Protein AF-A0A7J4LB10-F1 (afdb_monomer)

Radius of gyration: 12.69 Å; Cα contacts (8 Å, |Δi|>4): 61; chains: 1; bounding box: 30×16×30 Å

Mean predicted aligned error: 2.3 Å

Structure (mmCIF, N/CA/C/O backbone):
data_AF-A0A7J4LB10-F1
#
_entry.id   AF-A0A7J4LB10-F1
#
loop_
_atom_site.group_PDB
_atom_site.i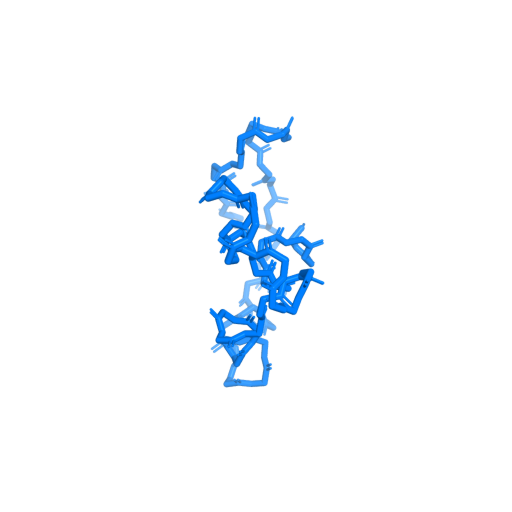d
_atom_site.type_symbol
_atom_site.label_atom_id
_atom_site.label_alt_id
_atom_site.label_comp_id
_atom_site.label_asym_id
_atom_site.label_entity_id
_atom_site.label_seq_id
_atom_site.pdbx_PDB_ins_code
_atom_site.Cartn_x
_atom_site.Cartn_y
_atom_site.Cartn_z
_atom_site.occupancy
_atom_site.B_iso_or_equiv
_atom_site.auth_seq_id
_atom_site.auth_comp_id
_atom_site.auth_asym_id
_atom_site.auth_atom_id
_atom_site.pdbx_PDB_model_num
ATOM 1 N N . MET A 1 1 ? -11.867 6.961 15.717 1.00 74.00 1 MET A N 1
ATOM 2 C CA . MET A 1 1 ? -10.454 7.203 15.332 1.00 74.00 1 MET A CA 1
ATOM 3 C C . MET A 1 1 ? -9.712 5.875 15.244 1.00 74.00 1 MET A C 1
ATOM 5 O O . MET A 1 1 ? -9.783 5.088 16.183 1.00 74.00 1 MET A O 1
ATOM 9 N N . LYS A 1 2 ? -9.013 5.615 14.135 1.00 93.00 2 LYS A N 1
ATOM 10 C CA . LYS A 1 2 ? -8.242 4.381 13.897 1.00 93.00 2 LYS A CA 1
ATOM 11 C C . LYS A 1 2 ? -6.771 4.721 13.691 1.00 93.00 2 LYS A C 1
ATOM 13 O O . LYS A 1 2 ? -6.457 5.775 13.149 1.00 93.00 2 LYS A O 1
ATOM 18 N N . ILE A 1 3 ? -5.885 3.825 14.113 1.00 96.88 3 ILE A N 1
ATOM 19 C CA . ILE A 1 3 ? -4.445 3.953 13.876 1.00 96.88 3 ILE A CA 1
ATOM 20 C C . ILE A 1 3 ? 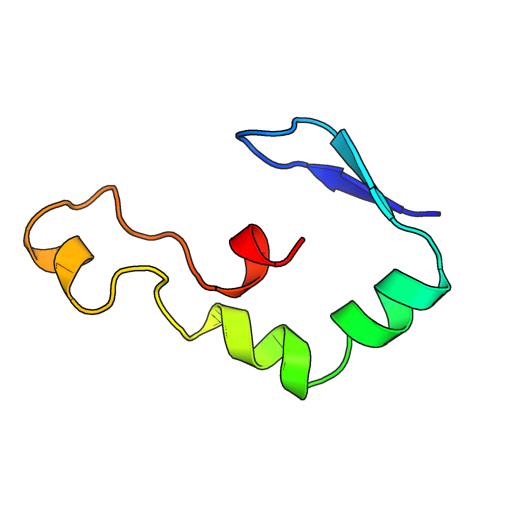-4.063 3.023 12.726 1.00 96.88 3 ILE A C 1
ATOM 22 O O . ILE A 1 3 ? -4.373 1.830 12.766 1.00 96.88 3 ILE A O 1
ATOM 26 N N . ILE A 1 4 ? -3.391 3.567 11.713 1.00 96.69 4 ILE A N 1
ATOM 27 C CA . ILE A 1 4 ? -2.775 2.800 10.626 1.00 96.69 4 ILE A CA 1
ATOM 28 C C . ILE A 1 4 ? -1.260 2.847 10.805 1.00 96.69 4 ILE A C 1
ATOM 30 O O . ILE A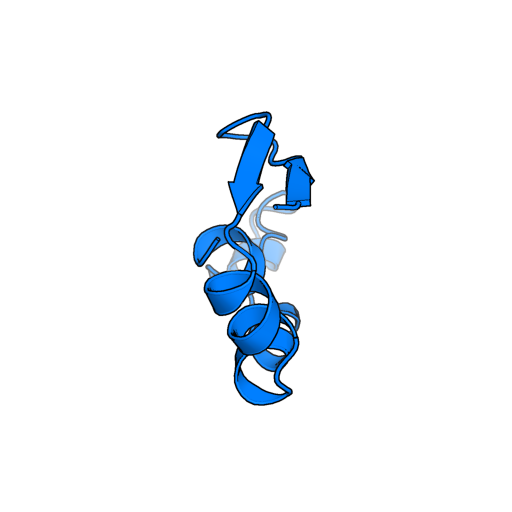 1 4 ? -0.694 3.913 11.046 1.00 96.69 4 ILE A O 1
ATOM 34 N N . ARG A 1 5 ? -0.610 1.682 10.707 1.00 97.12 5 ARG A N 1
ATOM 35 C CA . ARG A 1 5 ? 0.850 1.583 10.739 1.00 97.12 5 ARG A CA 1
ATOM 36 C C . ARG A 1 5 ? 1.417 1.754 9.337 1.00 97.12 5 ARG A C 1
ATOM 38 O O . ARG A 1 5 ? 1.086 0.970 8.453 1.00 97.12 5 ARG A O 1
ATOM 45 N N . ASP A 1 6 ? 2.285 2.737 9.178 1.00 96.94 6 ASP A N 1
ATOM 46 C CA . ASP A 1 6 ? 2.974 3.075 7.942 1.00 96.94 6 ASP A CA 1
ATOM 47 C C . ASP A 1 6 ? 4.500 3.061 8.170 1.00 96.94 6 ASP A C 1
ATOM 49 O O . ASP A 1 6 ? 4.969 3.563 9.195 1.00 96.94 6 ASP A O 1
ATOM 53 N N . PRO A 1 7 ? 5.308 2.478 7.269 1.00 95.88 7 PRO A N 1
ATOM 54 C CA . PRO A 1 7 ? 6.760 2.418 7.442 1.00 95.88 7 PRO A CA 1
ATOM 55 C C . PRO A 1 7 ? 7.467 3.786 7.418 1.00 95.88 7 PRO A C 1
ATOM 57 O O . PRO A 1 7 ? 8.567 3.887 7.959 1.00 95.88 7 PRO A O 1
ATOM 60 N N . ILE A 1 8 ? 6.869 4.827 6.826 1.00 97.00 8 ILE A N 1
ATOM 61 C CA . ILE A 1 8 ? 7.452 6.174 6.721 1.00 97.00 8 ILE A CA 1
ATOM 62 C C . ILE A 1 8 ? 6.999 7.052 7.894 1.00 97.00 8 ILE A C 1
ATOM 64 O O . ILE A 1 8 ? 7.815 7.675 8.574 1.00 97.00 8 ILE A O 1
ATOM 68 N N . HIS A 1 9 ? 5.698 7.061 8.174 1.00 96.75 9 HIS A N 1
ATOM 69 C CA . HIS A 1 9 ? 5.053 7.935 9.155 1.00 96.75 9 HIS A CA 1
ATOM 70 C C . HIS A 1 9 ? 4.771 7.257 10.507 1.00 96.75 9 HIS A C 1
ATOM 72 O O . HIS A 1 9 ? 4.317 7.908 11.449 1.00 96.75 9 HIS A O 1
ATOM 78 N N . LYS A 1 10 ? 5.082 5.963 10.651 1.00 95.62 10 LYS A N 1
ATOM 79 C CA . LYS A 1 10 ? 4.826 5.132 11.840 1.00 95.62 10 LYS A CA 1
ATOM 80 C C . LYS A 1 10 ? 3.336 4.983 12.130 1.00 95.62 10 LYS A C 1
ATOM 82 O O . LYS A 1 10 ? 2.718 4.082 11.590 1.00 95.62 10 LYS A O 1
ATOM 87 N N . ASN A 1 11 ? 2.755 5.814 12.989 1.00 97.62 11 ASN A N 1
ATOM 88 C CA . ASN A 1 11 ? 1.349 5.708 13.377 1.00 97.62 11 ASN A CA 1
ATOM 89 C C . ASN A 1 11 ? 0.567 6.889 12.797 1.00 97.62 11 ASN A C 1
ATOM 91 O O . ASN A 1 11 ? 0.631 7.998 13.329 1.00 97.62 11 ASN A O 1
ATOM 95 N N . ILE A 1 12 ? -0.206 6.633 11.745 1.00 96.56 12 ILE A N 1
ATOM 96 C CA . ILE A 1 12 ? -1.130 7.605 11.161 1.00 96.56 12 ILE A CA 1
ATOM 97 C C . ILE A 1 12 ? -2.459 7.513 11.915 1.00 96.56 12 ILE A C 1
ATOM 99 O O . ILE A 1 12 ? -3.056 6.438 12.017 1.00 96.56 12 ILE A O 1
ATOM 103 N N . HIS A 1 13 ? -2.919 8.640 12.456 1.00 96.38 13 HIS A N 1
ATOM 104 C CA . HIS A 1 13 ? -4.204 8.741 13.145 1.00 96.38 13 HIS A CA 1
ATOM 105 C C . HIS A 1 13 ? -5.273 9.185 12.153 1.00 96.38 13 HIS A C 1
ATOM 107 O O . HIS A 1 13 ? -5.215 10.287 11.616 1.00 96.38 13 HIS A O 1
ATOM 113 N N . VAL A 1 14 ? -6.261 8.327 11.922 1.00 96.62 14 VAL A N 1
ATOM 114 C CA . VAL A 1 14 ? -7.291 8.540 10.908 1.00 96.62 14 VAL A CA 1
ATOM 115 C C . VAL A 1 14 ? -8.634 8.797 11.586 1.00 96.62 14 VAL A C 1
ATOM 117 O O . VAL A 1 14 ? -9.085 8.025 12.443 1.00 96.62 14 VAL A O 1
ATOM 120 N N . SER A 1 15 ? -9.272 9.904 11.205 1.00 97.06 15 SER A N 1
ATOM 121 C CA . SER A 1 15 ? -10.610 10.277 11.666 1.00 97.06 15 SER A CA 1
ATOM 122 C C . SER A 1 15 ? -11.681 9.357 11.073 1.00 97.06 15 SER A C 1
ATOM 124 O O . SER A 1 15 ? -11.492 8.754 10.017 1.00 97.06 15 SER A O 1
ATOM 126 N N . ASP A 1 16 ? -12.840 9.264 11.724 1.00 96.31 16 ASP A N 1
ATOM 127 C CA . ASP A 1 16 ? -13.897 8.342 11.287 1.00 96.31 16 ASP A CA 1
ATOM 128 C C . ASP A 1 16 ? -14.488 8.724 9.921 1.00 96.31 16 ASP A C 1
ATOM 130 O O . ASP A 1 16 ? -14.881 7.852 9.148 1.00 96.31 16 ASP A O 1
ATOM 134 N N . ILE A 1 17 ? -14.478 10.015 9.564 1.00 96.50 17 ILE A N 1
ATOM 135 C CA . ILE A 1 17 ? -14.873 10.453 8.222 1.00 96.50 17 ILE A CA 1
ATOM 136 C C . ILE A 1 17 ? -13.894 9.963 7.152 1.00 96.50 17 ILE A C 1
ATOM 138 O O . ILE A 1 17 ? -14.342 9.452 6.129 1.00 96.50 17 ILE A O 1
ATOM 142 N N . CYS A 1 18 ? -12.584 10.047 7.402 1.00 96.62 18 CYS A N 1
ATOM 143 C CA . CYS A 1 18 ? -11.575 9.557 6.467 1.00 96.62 18 CYS A CA 1
ATOM 144 C C . CYS A 1 18 ? -11.648 8.036 6.312 1.00 96.62 18 CYS A C 1
ATOM 146 O O . CYS A 1 18 ? -11.524 7.547 5.196 1.00 96.62 18 CYS A O 1
ATOM 148 N N . ILE A 1 19 ? -11.930 7.289 7.387 1.00 96.62 19 ILE A N 1
ATOM 149 C CA . ILE A 1 19 ? -12.129 5.831 7.307 1.00 96.62 19 ILE A CA 1
ATOM 150 C C . ILE A 1 19 ? -13.267 5.487 6.339 1.00 96.62 19 ILE A C 1
ATOM 152 O O . ILE A 1 19 ? -13.085 4.628 5.482 1.00 96.62 19 ILE A O 1
ATOM 156 N N . ARG A 1 20 ? -14.401 6.203 6.403 1.00 96.94 20 ARG A N 1
ATOM 157 C CA . ARG A 1 20 ? -15.524 5.973 5.475 1.00 96.94 20 ARG A CA 1
ATOM 158 C C . ARG A 1 20 ? -15.134 6.167 4.010 1.00 96.94 20 ARG A C 1
ATOM 160 O O . ARG A 1 20 ? -15.623 5.421 3.173 1.00 96.94 20 ARG A O 1
ATOM 167 N N . PHE A 1 21 ? -14.271 7.139 3.707 1.00 96.94 21 PHE A N 1
ATOM 168 C CA . PHE A 1 21 ? -13.742 7.326 2.352 1.00 96.94 21 PHE A CA 1
ATOM 169 C C . PHE A 1 21 ? -12.725 6.249 1.978 1.00 96.94 21 PHE A C 1
ATOM 171 O O . PHE A 1 21 ? -12.775 5.715 0.876 1.00 96.94 21 PHE A O 1
ATOM 178 N N . ILE A 1 22 ? -11.821 5.901 2.895 1.00 97.38 22 ILE A N 1
ATOM 179 C CA . ILE A 1 22 ? -10.818 4.856 2.671 1.00 97.38 22 ILE A CA 1
ATOM 180 C C . ILE A 1 22 ? -11.494 3.530 2.320 1.00 97.38 22 ILE A C 1
ATOM 182 O O . ILE A 1 22 ? -11.016 2.830 1.430 1.00 97.38 22 ILE A O 1
ATOM 186 N N . ASP A 1 23 ? -12.605 3.198 2.973 1.00 96.94 23 ASP A N 1
ATOM 187 C CA . ASP A 1 23 ? -13.322 1.937 2.778 1.00 96.94 23 ASP A CA 1
ATOM 188 C C . ASP A 1 23 ? -14.196 1.901 1.506 1.00 96.94 23 ASP A C 1
ATOM 190 O O . ASP A 1 23 ? -14.789 0.860 1.212 1.00 96.94 23 ASP A O 1
ATOM 194 N N . THR A 1 24 ? -14.255 2.972 0.700 1.00 98.50 24 THR A N 1
ATOM 195 C CA 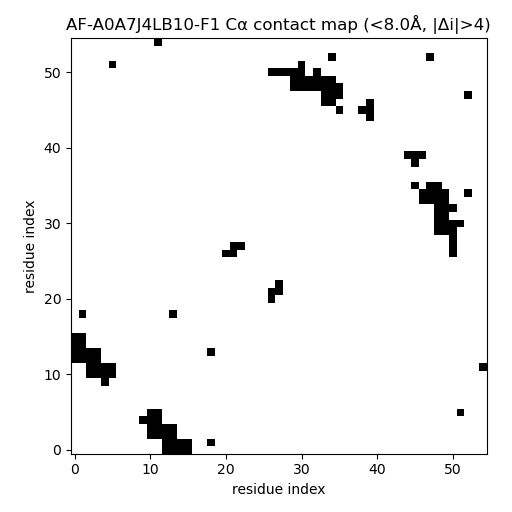. THR A 1 24 ? -15.005 2.927 -0.565 1.00 98.50 24 THR A CA 1
ATOM 196 C C . THR A 1 24 ? -14.266 2.139 -1.655 1.00 98.50 24 THR A C 1
ATOM 198 O O . THR A 1 24 ? -13.028 2.100 -1.686 1.00 98.50 24 THR A O 1
ATOM 201 N N . PRO A 1 25 ? -14.991 1.529 -2.614 1.00 98.50 25 PRO A N 1
ATOM 202 C CA . PRO A 1 25 ? -14.377 0.804 -3.728 1.00 98.50 25 PRO A CA 1
ATOM 203 C C . PRO A 1 25 ? -13.398 1.652 -4.555 1.00 98.50 25 PRO A C 1
ATOM 205 O O . PRO A 1 25 ? -12.398 1.131 -5.058 1.00 98.50 25 PRO A O 1
ATOM 208 N N . GLU A 1 26 ? -13.658 2.955 -4.691 1.00 98.38 26 GLU A N 1
ATOM 209 C CA . GLU A 1 26 ? -12.844 3.891 -5.467 1.00 98.38 26 GLU A CA 1
ATOM 210 C C . GLU A 1 26 ? -11.466 4.101 -4.841 1.00 98.38 26 GLU A C 1
ATOM 212 O O . GLU A 1 26 ? -10.472 4.101 -5.572 1.00 98.38 26 GLU A O 1
ATOM 217 N N . ILE A 1 27 ? -11.393 4.229 -3.510 1.00 98.38 27 ILE A N 1
ATOM 218 C CA . ILE A 1 27 ? -10.119 4.359 -2.796 1.00 98.38 27 ILE A CA 1
ATOM 219 C C . ILE A 1 27 ? -9.430 2.998 -2.679 1.00 98.38 27 ILE A C 1
ATOM 221 O O . ILE A 1 27 ? -8.242 2.884 -2.988 1.00 98.38 27 ILE A O 1
ATOM 225 N N . GLN A 1 28 ? -10.162 1.925 -2.362 1.00 98.50 28 GLN A N 1
ATOM 226 C CA . GLN A 1 28 ? -9.590 0.572 -2.302 1.00 98.50 28 GLN A CA 1
ATOM 227 C C . GLN A 1 28 ? -9.011 0.109 -3.653 1.00 98.50 28 GLN A C 1
ATOM 229 O O . GLN A 1 28 ? -8.065 -0.684 -3.681 1.00 98.50 28 GLN A O 1
ATOM 234 N N . ARG A 1 29 ? -9.504 0.632 -4.788 1.00 98.69 29 ARG A N 1
ATOM 235 C CA . ARG A 1 29 ? -8.919 0.398 -6.124 1.00 98.69 29 ARG A CA 1
ATOM 236 C C . ARG A 1 29 ? -7.436 0.762 -6.185 1.00 98.69 29 ARG A C 1
ATOM 238 O O . ARG A 1 29 ? -6.687 0.079 -6.884 1.00 98.69 29 ARG A O 1
ATOM 245 N N . LEU A 1 30 ? -7.000 1.790 -5.454 1.00 98.75 30 LEU A N 1
ATOM 246 C CA . LEU A 1 30 ? -5.616 2.269 -5.484 1.00 98.75 30 LEU A CA 1
ATOM 247 C C . LEU A 1 30 ? -4.605 1.198 -5.045 1.00 98.75 30 LEU A C 1
ATOM 249 O O . LEU A 1 30 ? -3.459 1.248 -5.486 1.00 98.75 30 LEU A O 1
ATOM 253 N N . ARG A 1 31 ? -5.037 0.167 -4.297 1.00 98.50 31 ARG A N 1
ATOM 254 C CA . ARG A 1 31 ? -4.196 -0.983 -3.909 1.00 98.50 31 ARG A CA 1
ATOM 255 C C . ARG A 1 31 ? -3.689 -1.797 -5.098 1.00 98.50 31 ARG A C 1
ATOM 257 O O . ARG A 1 31 ? -2.753 -2.577 -4.964 1.00 98.50 31 ARG A O 1
ATOM 264 N N . ARG A 1 32 ? -4.329 -1.664 -6.261 1.00 98.19 32 ARG A N 1
ATOM 265 C CA . ARG A 1 32 ? -3.961 -2.377 -7.494 1.00 98.19 32 ARG A CA 1
ATOM 266 C C . ARG A 1 32 ? -3.126 -1.522 -8.447 1.00 98.19 32 ARG A C 1
ATOM 268 O O . ARG A 1 32 ? -2.730 -2.010 -9.499 1.00 98.19 32 ARG A O 1
ATOM 275 N N . ILE A 1 33 ? -2.853 -0.263 -8.098 1.00 98.50 33 ILE A N 1
ATOM 276 C CA . ILE A 1 33 ? -2.117 0.677 -8.948 1.00 98.50 33 ILE A CA 1
ATOM 277 C C . ILE A 1 33 ? -0.745 0.915 -8.327 1.00 98.50 33 ILE A C 1
ATOM 279 O O . ILE A 1 33 ? -0.632 1.588 -7.305 1.00 98.50 33 ILE A O 1
ATOM 283 N N . LYS A 1 34 ? 0.310 0.374 -8.944 1.00 98.38 34 LYS A N 1
ATOM 284 C CA . LYS A 1 34 ? 1.693 0.619 -8.510 1.00 98.38 34 LYS A CA 1
ATOM 285 C C . LYS A 1 34 ? 2.017 2.108 -8.596 1.00 98.38 34 LYS A C 1
ATOM 287 O O . LYS A 1 34 ? 1.713 2.744 -9.604 1.00 98.38 34 LYS A O 1
ATOM 292 N N . GLN A 1 35 ? 2.665 2.647 -7.566 1.00 98.62 35 GLN A N 1
ATOM 293 C CA . GLN A 1 35 ? 3.047 4.061 -7.531 1.00 98.62 35 GLN A CA 1
ATOM 294 C C . GLN A 1 35 ? 3.968 4.418 -8.706 1.00 98.62 35 GLN A C 1
ATOM 296 O O . GLN A 1 35 ? 3.782 5.455 -9.338 1.00 98.62 35 GLN A O 1
ATOM 301 N N . LEU A 1 36 ? 4.920 3.529 -9.014 1.00 98.50 36 LEU A N 1
ATOM 302 C CA . LEU A 1 36 ? 5.968 3.732 -10.021 1.00 98.50 36 LEU A CA 1
ATOM 303 C C . LEU A 1 36 ? 5.792 2.860 -11.282 1.00 98.50 36 LEU A C 1
ATOM 305 O O . LEU A 1 36 ? 6.761 2.594 -11.995 1.00 98.50 36 LEU A O 1
ATOM 309 N N . GLY A 1 37 ? 4.578 2.381 -11.572 1.00 97.88 37 GLY A N 1
ATOM 310 C CA . GLY A 1 37 ? 4.308 1.586 -12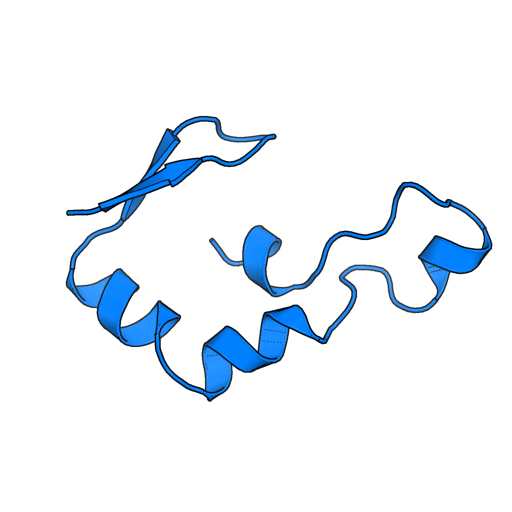.777 1.00 97.88 37 GLY A CA 1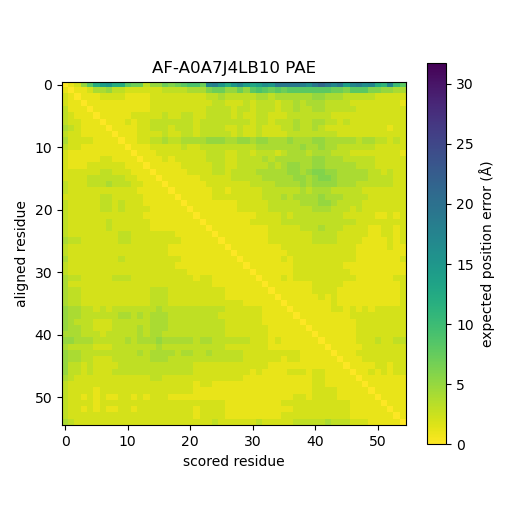
ATOM 311 C C . GLY A 1 37 ? 5.143 0.302 -12.845 1.00 97.88 37 GLY A C 1
ATOM 312 O O . GLY A 1 37 ? 5.147 -0.477 -11.896 1.00 97.88 37 GLY A O 1
ATOM 313 N N . LEU A 1 38 ? 5.856 0.086 -13.956 1.00 98.19 38 LEU A N 1
ATOM 314 C CA . LEU A 1 38 ? 6.689 -1.106 -14.197 1.00 98.19 38 LEU A CA 1
ATOM 315 C C . LEU A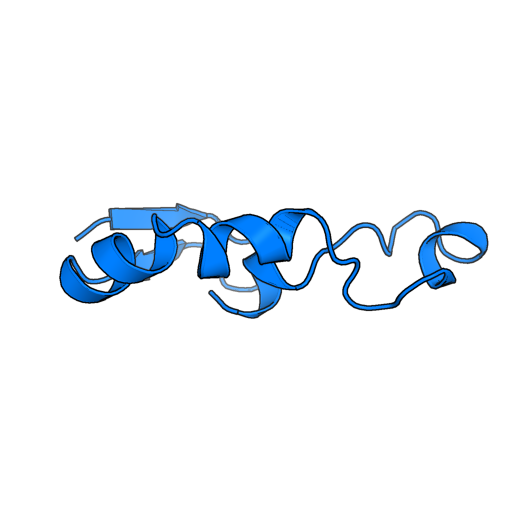 1 38 ? 8.072 -1.055 -13.531 1.00 98.19 38 LEU A C 1
ATOM 317 O O . LEU A 1 38 ? 8.842 -2.003 -13.654 1.00 98.19 38 LEU A O 1
ATOM 321 N N . THR A 1 39 ? 8.393 0.013 -12.797 1.00 98.44 39 THR A N 1
ATOM 322 C CA . THR A 1 39 ? 9.700 0.185 -12.135 1.00 98.44 39 THR A CA 1
ATOM 323 C C . THR A 1 39 ? 10.063 -0.987 -11.217 1.00 98.44 39 THR A C 1
ATOM 325 O O . THR A 1 39 ? 11.242 -1.294 -11.068 1.00 98.44 39 THR A O 1
ATOM 328 N N . TYR A 1 40 ? 9.078 -1.704 -10.663 1.00 97.88 40 TYR A N 1
ATOM 329 C CA . TYR A 1 40 ? 9.314 -2.898 -9.841 1.00 97.88 40 TYR A CA 1
ATOM 330 C C . TYR A 1 40 ? 10.047 -4.037 -10.576 1.00 97.88 40 TYR 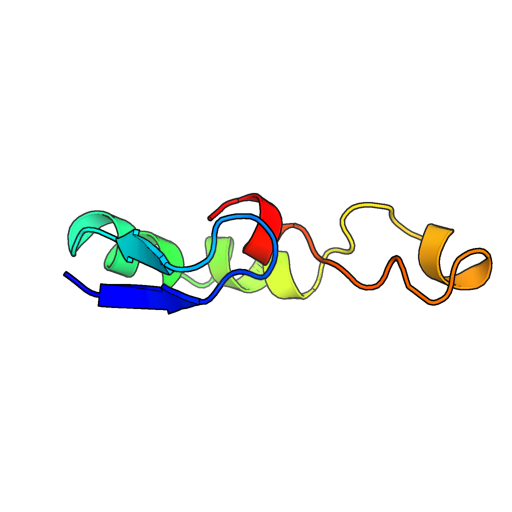A C 1
ATOM 332 O O . TYR A 1 40 ? 10.614 -4.906 -9.920 1.00 97.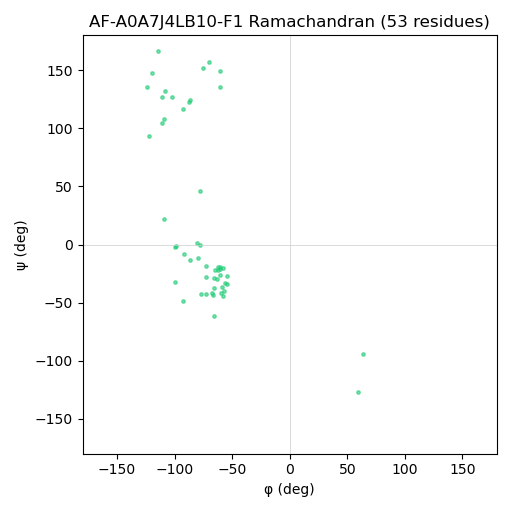88 40 TYR A O 1
ATOM 340 N N . LEU A 1 41 ? 10.055 -4.031 -11.917 1.00 98.12 41 LEU A N 1
ATOM 341 C CA . LEU A 1 41 ? 10.805 -4.991 -12.734 1.00 98.12 41 LEU A CA 1
ATOM 342 C C . LEU A 1 41 ? 12.320 -4.731 -12.710 1.00 98.12 41 LEU A C 1
ATOM 344 O O . LEU A 1 41 ? 13.094 -5.667 -12.872 1.00 98.12 41 LEU A O 1
ATOM 348 N N . ALA A 1 42 ? 12.739 -3.480 -12.499 1.00 98.44 42 ALA A N 1
ATOM 349 C CA . ALA A 1 42 ? 14.148 -3.096 -12.367 1.00 98.44 42 ALA A CA 1
ATOM 350 C C . ALA A 1 42 ? 14.566 -2.915 -10.898 1.00 98.44 42 ALA A C 1
ATOM 352 O O . ALA A 1 42 ? 15.700 -3.208 -10.529 1.00 98.44 42 ALA A O 1
ATOM 353 N N . TYR A 1 43 ? 13.639 -2.462 -10.051 1.00 98.31 43 TYR A N 1
ATOM 354 C CA . TYR A 1 43 ? 13.848 -2.220 -8.626 1.00 98.31 43 TYR A CA 1
ATOM 355 C C . TYR A 1 43 ? 12.854 -3.060 -7.816 1.00 98.31 43 TYR A C 1
ATOM 357 O O . TYR A 1 43 ? 11.751 -2.585 -7.539 1.00 98.31 43 TYR A O 1
ATOM 365 N N . PRO A 1 44 ? 13.220 -4.279 -7.378 1.00 96.75 44 PRO A N 1
ATOM 366 C CA . PRO A 1 44 ? 12.292 -5.205 -6.722 1.00 96.75 44 PRO A CA 1
ATOM 367 C C . PRO A 1 44 ? 11.621 -4.662 -5.452 1.00 96.75 44 PRO A C 1
ATOM 369 O O . PRO A 1 44 ? 10.572 -5.159 -5.061 1.00 96.75 44 PRO A O 1
ATOM 372 N N . GLY A 1 45 ? 12.195 -3.634 -4.812 1.00 97.62 45 GLY A N 1
ATOM 373 C CA . GLY A 1 45 ? 11.602 -2.941 -3.661 1.00 97.62 45 GLY A CA 1
ATOM 374 C C . GLY A 1 45 ? 10.523 -1.904 -4.012 1.00 97.62 45 GLY A C 1
ATOM 375 O O . GLY A 1 45 ? 9.799 -1.452 -3.128 1.00 97.62 45 GLY A O 1
ATOM 376 N N . ALA A 1 46 ? 10.360 -1.530 -5.285 1.00 97.94 46 ALA A N 1
ATOM 377 C CA . ALA A 1 46 ? 9.356 -0.566 -5.747 1.00 97.94 46 ALA A CA 1
ATOM 378 C C . ALA A 1 46 ? 7.944 -1.187 -5.839 1.00 97.94 46 ALA A C 1
ATOM 380 O O . ALA A 1 46 ? 7.233 -1.033 -6.830 1.00 97.94 46 ALA A O 1
ATOM 381 N N . THR A 1 47 ? 7.534 -1.921 -4.804 1.00 97.69 47 THR A N 1
ATOM 382 C CA . THR A 1 47 ? 6.266 -2.665 -4.760 1.00 97.69 47 THR A CA 1
ATOM 383 C C . THR A 1 47 ? 5.085 -1.831 -4.286 1.00 97.69 47 THR A C 1
ATOM 385 O O . THR A 1 47 ? 3.944 -2.268 -4.471 1.00 97.69 47 THR A O 1
ATOM 388 N N . HIS A 1 48 ? 5.353 -0.657 -3.717 1.00 98.12 48 HIS A N 1
ATOM 389 C CA . HIS A 1 48 ? 4.354 0.237 -3.153 1.00 98.12 48 HIS A CA 1
ATOM 390 C C . HIS A 1 48 ? 3.318 0.702 -4.193 1.00 98.12 48 HIS A C 1
ATOM 392 O O . HIS A 1 48 ? 3.569 0.809 -5.402 1.00 98.12 48 HIS A O 1
ATOM 398 N N . THR A 1 49 ? 2.110 0.947 -3.714 1.00 98.75 49 THR A N 1
ATOM 399 C CA . THR A 1 49 ? 0.918 1.290 -4.480 1.00 98.75 49 THR A CA 1
ATOM 400 C C . THR A 1 49 ? 0.465 2.711 -4.167 1.00 98.75 49 THR A C 1
ATOM 402 O O . THR A 1 49 ? 0.895 3.340 -3.200 1.00 98.75 49 THR A O 1
ATOM 405 N N . ARG A 1 50 ? -0.433 3.228 -5.005 1.00 98.50 50 ARG A N 1
ATOM 406 C CA . ARG A 1 50 ? -1.061 4.537 -4.811 1.00 98.50 50 ARG A CA 1
ATOM 407 C C . ARG A 1 50 ? -1.888 4.600 -3.527 1.00 98.50 50 ARG A C 1
ATOM 409 O O . ARG A 1 50 ? -2.145 5.702 -3.058 1.00 98.50 50 ARG A O 1
ATOM 416 N N . PHE A 1 51 ? -2.325 3.460 -2.983 1.00 98.50 51 PHE A N 1
ATOM 417 C CA . PHE A 1 51 ? -3.164 3.426 -1.787 1.00 98.50 51 PHE A CA 1
ATOM 418 C C . PHE A 1 51 ? -2.413 3.933 -0.560 1.00 98.50 51 PHE A C 1
ATOM 420 O O . PHE A 1 51 ? -2.813 4.943 0.001 1.00 98.50 51 PHE A O 1
ATOM 427 N N . GLU A 1 52 ? -1.321 3.274 -0.170 1.00 97.31 52 GLU A N 1
ATOM 428 C CA . GLU A 1 52 ? -0.548 3.660 1.013 1.00 97.31 52 GLU A CA 1
ATOM 429 C C . GLU A 1 52 ? 0.065 5.052 0.880 1.00 97.31 52 GLU A C 1
ATOM 431 O O . GLU A 1 52 ? 0.181 5.754 1.869 1.00 97.31 52 GLU A O 1
ATOM 436 N N . HIS A 1 53 ? 0.375 5.490 -0.341 1.00 97.19 53 HIS A N 1
ATOM 437 C CA . HIS A 1 53 ? 0.861 6.844 -0.585 1.00 97.19 53 HIS A CA 1
ATOM 438 C C . HIS A 1 53 ? -0.228 7.927 -0.459 1.00 97.19 53 HIS A C 1
ATOM 440 O O . HIS A 1 53 ? 0.098 9.104 -0.351 1.00 97.19 53 HIS A O 1
ATOM 446 N N . SER A 1 54 ? -1.511 7.554 -0.521 1.00 96.94 54 SER A N 1
ATOM 447 C CA . SER A 1 54 ? -2.636 8.490 -0.356 1.00 96.94 54 SER A CA 1
ATOM 448 C C . SER A 1 54 ? -3.120 8.606 1.095 1.00 96.94 54 SER A C 1
ATOM 450 O O . SER A 1 54 ? -4.010 9.416 1.355 1.00 96.94 54 SER A O 1
ATOM 452 N N . LEU A 1 55 ? -2.611 7.759 1.998 1.00 94.19 55 LEU A N 1
ATOM 453 C CA . LEU A 1 55 ? -2.922 7.780 3.432 1.00 94.19 55 LEU A CA 1
ATOM 454 C C . LEU A 1 55 ? -2.151 8.888 4.151 1.00 94.19 55 LEU A C 1
ATOM 456 O O . LEU A 1 55 ? -2.733 9.429 5.119 1.00 94.19 55 LEU A O 1
#

Secondary structure (DSSP, 8-state):
-EEEEETTTEEEEE-HHHHHHHTSHHHHGGGGSBTTGGGGGT-TT---BHHHHT-

Solvent-accessible surface area (backbone atoms only — not comparable to full-atom values): 3364 Å² total; per-residue (Å²): 112,49,78,45,83,39,97,88,72,43,72,44,81,40,50,62,70,55,49,60,52,52,72,31,72,78,47,53,50,26,66,76,37,48,64,63,62,71,48,33,81,81,37,77,82,52,68,56,27,44,33,77,75,71,110

Sequence (55 aa):
MKIIRDPIHKNIHVSDICIRFIDTPEIQRLRRIKQLGLTYLAYPGATHTRFEHSL

pLDDT: mean 97.01, std 3.33, range [74.0, 98.75]

Foldseek 3Di:
DDWDADPVPGTDDDDPVVVVVCPDPVLVVQLVAQPVPCCCVVVVVSRDTPNSVVD

Nearest PDB structures (foldseek):
  6u6y-assembly1_D  TM=1.002E+00  e=3.765E-05  Homo sapiens
  6yom-assembly1_B-2  TM=9.961E-01  e=4.972E-05  Homo sapiens
  5ao1-assembly1_A  TM=1.001E+00  e=5.713E-05  Homo sapiens
  6txa-assembly4_M  TM=1.001E+00  e=8.086E-05  Homo sapiens
  6u6z-assembly2_B  TM=9.962E-01  e=6.565E-05  Homo sapiens